Protein AF-A0A520WYB0-F1 (afdb_monomer)

Foldseek 3Di:
DVVVVVPDDPPDDDDDDKDADAKAKEAEPPEDPVVVDDCDPHYYYYDHDDDYIDITHPPDIDD

Structure (mmCIF, N/CA/C/O backbone):
data_AF-A0A520WYB0-F1
#
_entry.id   AF-A0A520WYB0-F1
#
loop_
_atom_site.group_PDB
_atom_site.id
_atom_site.type_symbol
_atom_site.label_atom_id
_atom_site.label_alt_id
_atom_site.label_comp_id
_atom_site.label_asym_id
_atom_site.label_entity_id
_atom_site.label_seq_id
_atom_site.pdbx_PDB_ins_code
_atom_site.Cartn_x
_atom_site.Cartn_y
_atom_site.Cartn_z
_atom_site.occupancy
_atom_site.B_iso_or_equiv
_atom_site.auth_seq_id
_atom_site.auth_comp_id
_atom_site.auth_asym_id
_atom_site.auth_atom_id
_atom_site.pdbx_PDB_model_num
ATOM 1 N N . MET A 1 1 ? 0.732 -1.416 -8.845 1.00 83.94 1 MET A N 1
ATOM 2 C CA . MET A 1 1 ? 2.117 -1.925 -8.850 1.00 83.94 1 MET A CA 1
ATOM 3 C C . MET A 1 1 ? 2.245 -3.238 -9.600 1.00 83.94 1 MET A C 1
ATOM 5 O O . MET A 1 1 ? 3.050 -3.256 -10.508 1.00 83.94 1 MET A O 1
ATOM 9 N N . GLN A 1 2 ? 1.438 -4.272 -9.320 1.00 87.00 2 GLN A N 1
ATOM 10 C CA . GLN A 1 2 ? 1.558 -5.588 -9.985 1.00 87.00 2 GLN A CA 1
ATOM 11 C C . GLN A 1 2 ? 1.657 -5.514 -11.518 1.00 87.00 2 GLN A C 1
ATOM 13 O O . GLN A 1 2 ? 2.692 -5.875 -12.051 1.00 87.00 2 GLN A O 1
ATOM 18 N N . ALA A 1 3 ? 0.674 -4.917 -12.206 1.00 92.00 3 ALA A N 1
ATOM 19 C CA . ALA A 1 3 ? 0.719 -4.783 -13.669 1.00 92.00 3 ALA A CA 1
ATOM 20 C C . ALA A 1 3 ? 1.975 -4.049 -14.179 1.00 92.00 3 ALA A C 1
ATOM 22 O O . ALA A 1 3 ? 2.622 -4.520 -15.103 1.00 92.00 3 ALA A O 1
ATOM 23 N N . PHE A 1 4 ? 2.369 -2.942 -13.530 1.00 93.00 4 PHE A N 1
ATOM 24 C CA . PHE A 1 4 ? 3.604 -2.234 -13.883 1.00 93.00 4 PHE A CA 1
ATOM 25 C C . PHE A 1 4 ? 4.818 -3.151 -13.749 1.00 93.00 4 PHE A C 1
ATOM 27 O O . PHE A 1 4 ? 5.625 -3.190 -14.662 1.00 93.00 4 PHE A O 1
ATOM 34 N N . THR A 1 5 ? 4.935 -3.893 -12.640 1.00 91.69 5 THR A N 1
ATOM 35 C CA . THR A 1 5 ? 6.034 -4.835 -12.384 1.00 91.69 5 THR A CA 1
ATOM 36 C C . THR A 1 5 ? 6.053 -5.997 -13.379 1.00 91.69 5 THR A C 1
ATOM 38 O O . THR A 1 5 ? 7.133 -6.354 -13.846 1.00 91.69 5 THR A O 1
ATOM 41 N N . ASP A 1 6 ? 4.890 -6.553 -13.715 1.00 95.00 6 ASP A N 1
ATOM 42 C CA . ASP A 1 6 ? 4.743 -7.692 -14.629 1.00 95.00 6 ASP A CA 1
ATOM 43 C C . ASP A 1 6 ? 5.073 -7.323 -16.084 1.00 95.00 6 ASP A C 1
ATOM 45 O O . ASP A 1 6 ? 5.547 -8.163 -16.848 1.00 95.00 6 ASP A O 1
ATOM 49 N N . GLU A 1 7 ? 4.841 -6.065 -16.465 1.00 96.44 7 GLU A N 1
ATOM 50 C CA . GLU A 1 7 ? 5.063 -5.555 -17.821 1.00 96.44 7 GLU A CA 1
ATOM 51 C C . GLU A 1 7 ? 6.464 -4.947 -18.025 1.00 96.44 7 GLU A C 1
ATOM 53 O O . GLU A 1 7 ? 6.796 -4.557 -19.146 1.00 96.44 7 GLU A O 1
ATOM 58 N N . ARG A 1 8 ? 7.308 -4.870 -16.979 1.00 96.44 8 ARG A N 1
ATOM 59 C CA . ARG A 1 8 ? 8.658 -4.291 -17.105 1.00 96.44 8 ARG A CA 1
ATOM 60 C C . ARG A 1 8 ? 9.549 -5.132 -18.006 1.00 96.44 8 ARG A C 1
ATOM 62 O O . ARG A 1 8 ? 9.625 -6.355 -17.897 1.00 96.44 8 ARG A O 1
ATOM 69 N N . ASP A 1 9 ? 10.353 -4.431 -18.788 1.00 97.12 9 ASP A N 1
ATOM 70 C CA . ASP A 1 9 ? 11.455 -4.999 -19.550 1.00 97.12 9 ASP A CA 1
ATOM 71 C C . ASP A 1 9 ? 12.773 -4.251 -19.289 1.00 97.12 9 ASP A C 1
ATOM 73 O O . ASP A 1 9 ? 12.853 -3.331 -18.473 1.00 97.12 9 ASP A O 1
ATOM 77 N N . ALA A 1 10 ? 13.831 -4.641 -20.002 1.00 96.81 10 ALA A N 1
ATOM 78 C CA . ALA A 1 10 ? 15.157 -4.038 -19.861 1.00 96.81 10 ALA A CA 1
ATOM 79 C C . ALA A 1 10 ? 15.220 -2.551 -20.268 1.00 96.81 10 ALA A C 1
ATOM 81 O O . ALA A 1 10 ? 16.215 -1.888 -19.981 1.00 96.81 10 ALA A O 1
ATOM 82 N N . SER A 1 11 ? 14.198 -2.035 -20.957 1.00 97.38 11 SER A N 1
ATOM 83 C CA . SER A 1 11 ? 14.099 -0.636 -21.382 1.00 97.38 11 SER A CA 1
ATOM 84 C C . SER A 1 11 ? 13.240 0.222 -20.448 1.00 97.38 11 SER A C 1
ATOM 86 O O . SER A 1 11 ? 13.257 1.448 -20.563 1.00 97.38 11 SER A O 1
ATOM 88 N N . THR A 1 12 ? 12.518 -0.402 -19.514 1.00 97.31 12 THR A N 1
ATOM 89 C CA . THR A 1 12 ? 11.614 0.284 -18.588 1.00 97.31 12 THR A CA 1
ATOM 90 C C . THR A 1 12 ? 12.409 0.985 -17.477 1.00 97.31 12 THR A C 1
ATOM 92 O O . THR A 1 12 ? 13.078 0.298 -16.697 1.00 97.31 12 THR A O 1
ATOM 95 N N . PRO A 1 13 ? 12.339 2.327 -17.351 1.00 96.44 13 PRO A N 1
ATOM 96 C CA . PRO A 1 13 ? 13.030 3.054 -16.287 1.00 96.44 13 PRO A CA 1
ATOM 97 C C . PRO A 1 13 ? 12.608 2.594 -14.886 1.00 96.44 13 PRO A C 1
ATOM 99 O O . PRO A 1 13 ? 11.499 2.100 -14.682 1.00 96.44 13 PRO A O 1
ATOM 102 N N . ASP A 1 14 ? 13.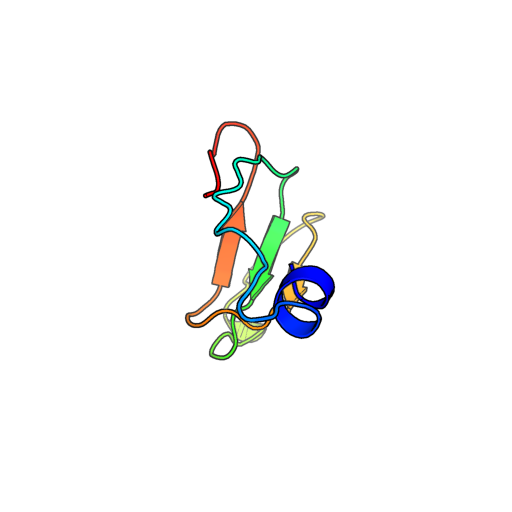493 2.769 -13.906 1.00 95.44 14 ASP A N 1
ATOM 103 C CA . ASP A 1 14 ? 13.122 2.615 -12.501 1.00 95.44 14 ASP A CA 1
ATOM 104 C C . ASP A 1 14 ? 12.250 3.795 -12.056 1.00 95.44 14 ASP A C 1
ATOM 106 O O . ASP A 1 14 ? 12.507 4.948 -12.411 1.00 95.44 14 ASP A O 1
ATOM 110 N N . GLU A 1 15 ? 11.240 3.509 -11.238 1.00 93.88 15 GLU A N 1
ATOM 111 C CA . GLU A 1 15 ? 10.332 4.513 -10.693 1.00 93.88 15 GLU A CA 1
ATOM 112 C C . GLU A 1 15 ? 10.293 4.412 -9.164 1.00 93.88 15 GLU A C 1
ATOM 114 O O . GLU A 1 15 ? 10.287 3.318 -8.598 1.00 93.88 15 GLU A O 1
ATOM 119 N N . ILE A 1 16 ? 10.253 5.565 -8.493 1.00 95.31 16 ILE A N 1
ATOM 120 C CA . ILE A 1 16 ? 9.987 5.671 -7.054 1.00 95.31 16 ILE A CA 1
ATOM 121 C C . ILE A 1 16 ? 8.682 6.435 -6.910 1.00 95.31 16 ILE A C 1
ATOM 123 O O . ILE A 1 16 ? 8.555 7.551 -7.420 1.00 95.31 16 ILE A O 1
ATOM 127 N N . TRP A 1 17 ? 7.696 5.816 -6.271 1.00 94.81 17 TRP A N 1
ATOM 128 C CA . TRP A 1 17 ? 6.358 6.379 -6.154 1.00 94.81 17 TRP A CA 1
ATOM 129 C C . TRP A 1 17 ? 6.168 6.923 -4.753 1.00 94.81 17 TRP A C 1
ATOM 131 O O . TRP A 1 17 ? 6.640 6.344 -3.788 1.00 94.81 17 TRP A O 1
ATOM 141 N N . PHE A 1 18 ? 5.460 8.039 -4.647 1.00 97.50 18 PHE A N 1
ATOM 142 C CA . PHE A 1 18 ? 5.132 8.654 -3.371 1.00 97.50 18 PHE A CA 1
ATOM 143 C C . PHE A 1 18 ? 3.622 8.762 -3.280 1.00 97.50 18 PHE A C 1
ATOM 145 O O . PHE A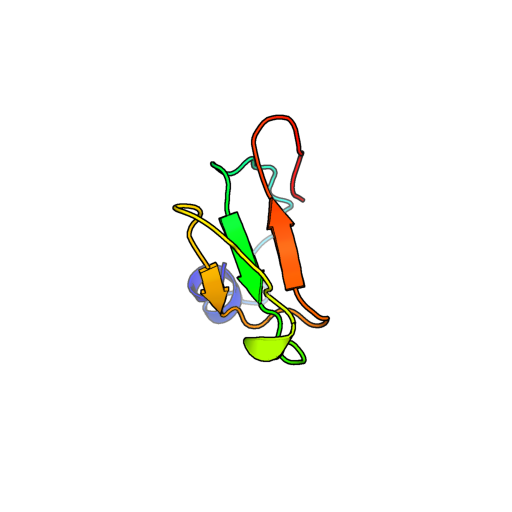 1 18 ? 2.985 9.315 -4.181 1.00 97.50 18 PHE A O 1
ATOM 152 N N . CYS A 1 19 ? 3.036 8.227 -2.215 1.00 96.81 19 CYS A N 1
ATOM 153 C CA . CYS A 1 19 ? 1.597 8.312 -2.021 1.00 96.81 19 CYS A CA 1
ATOM 154 C C . CYS A 1 19 ? 1.206 8.364 -0.546 1.00 96.81 19 CYS A C 1
ATOM 156 O O . CYS A 1 19 ? 2.021 8.205 0.361 1.00 96.81 19 CYS A O 1
ATOM 158 N N . GLU A 1 20 ? -0.080 8.605 -0.333 1.00 98.12 20 GLU A N 1
ATOM 159 C CA . GLU A 1 20 ? -0.749 8.548 0.955 1.00 98.12 20 GLU A CA 1
ATOM 160 C C . GLU A 1 20 ? -2.077 7.810 0.750 1.00 98.12 20 GLU A C 1
ATOM 162 O O . GLU A 1 20 ? -2.691 7.901 -0.320 1.00 98.12 20 GLU A O 1
ATOM 167 N N . HIS A 1 21 ? -2.523 7.065 1.759 1.00 97.50 21 HIS A N 1
ATOM 168 C CA . HIS A 1 21 ? -3.782 6.329 1.709 1.00 97.50 21 HIS A CA 1
ATOM 169 C C . HIS A 1 21 ? -4.786 6.881 2.727 1.00 97.50 21 HIS A C 1
ATOM 171 O O . HIS A 1 21 ? -4.396 7.295 3.822 1.00 97.50 21 HIS A O 1
ATOM 177 N N . PRO A 1 22 ? -6.098 6.810 2.430 1.00 98.25 22 PRO A N 1
ATOM 178 C CA . PRO A 1 22 ? -7.108 6.763 3.482 1.00 98.25 22 PRO A CA 1
ATOM 179 C C . PRO A 1 22 ? -6.787 5.643 4.492 1.00 98.25 22 PRO A C 1
ATOM 181 O O . PRO A 1 22 ? -6.055 4.714 4.141 1.00 98.25 22 PRO A O 1
ATOM 184 N N . PRO A 1 23 ? -7.341 5.685 5.719 1.00 98.19 23 PRO A N 1
ATOM 185 C CA . PRO A 1 23 ? -7.118 4.644 6.719 1.00 98.19 23 PRO A CA 1
ATOM 186 C C . PRO A 1 23 ? -7.310 3.235 6.141 1.00 98.19 23 PRO A C 1
ATOM 188 O O . PRO A 1 23 ? -8.373 2.936 5.597 1.00 98.19 23 PRO A O 1
ATOM 191 N N . VAL A 1 24 ? -6.297 2.374 6.254 1.00 97.50 24 VAL A N 1
ATOM 192 C CA . VAL A 1 24 ? -6.333 0.987 5.765 1.00 97.50 24 VAL A CA 1
ATOM 193 C C . VAL A 1 24 ? -5.379 0.100 6.564 1.00 97.50 24 VAL A C 1
ATOM 195 O O . VAL A 1 24 ? -4.247 0.481 6.863 1.00 97.50 24 VAL A O 1
ATOM 198 N N . PHE A 1 25 ? -5.817 -1.116 6.884 1.00 97.00 25 PHE A N 1
ATOM 199 C CA . PHE A 1 25 ? -4.939 -2.185 7.347 1.00 97.00 25 PHE A CA 1
ATOM 200 C C . PHE A 1 25 ? -4.520 -3.057 6.169 1.00 97.00 25 PHE A C 1
ATOM 202 O O . PHE A 1 25 ? -5.361 -3.521 5.399 1.00 97.00 25 PHE A O 1
ATOM 209 N N . THR A 1 26 ? -3.225 -3.341 6.059 1.00 96.00 26 THR A N 1
ATOM 210 C CA . THR A 1 26 ? -2.722 -4.322 5.093 1.00 96.00 26 THR A CA 1
ATOM 211 C C . THR A 1 26 ? -2.170 -5.547 5.806 1.00 96.00 26 THR A C 1
ATOM 213 O O . THR A 1 26 ? -1.421 -5.437 6.780 1.00 96.00 26 THR A O 1
ATOM 216 N N . LEU A 1 27 ? -2.540 -6.726 5.315 1.00 95.94 27 LEU A N 1
ATOM 217 C CA . LEU A 1 27 ? -2.055 -8.022 5.775 1.00 95.94 27 LEU A CA 1
ATOM 218 C C . LEU A 1 27 ? -1.009 -8.519 4.775 1.00 95.94 27 LEU A C 1
ATOM 220 O O . LEU A 1 27 ? -1.330 -8.734 3.608 1.00 95.94 27 LEU A O 1
ATOM 224 N N . GLY A 1 28 ? 0.245 -8.651 5.217 1.00 94.88 28 GLY A N 1
ATOM 225 C CA . GLY A 1 28 ? 1.306 -9.254 4.408 1.00 94.88 28 GLY A CA 1
ATOM 226 C C . GLY A 1 28 ? 1.185 -10.778 4.324 1.00 94.88 28 GLY A C 1
ATOM 227 O O . GLY A 1 28 ? 0.321 -11.384 4.961 1.00 94.88 28 GLY A O 1
ATOM 228 N N . LEU A 1 29 ? 2.086 -11.414 3.576 1.00 94.38 29 LEU A N 1
ATOM 229 C CA . LEU A 1 29 ? 2.084 -12.865 3.330 1.00 94.38 29 LEU A CA 1
ATOM 230 C C . LEU A 1 29 ? 2.127 -13.718 4.607 1.00 94.38 29 LEU A C 1
ATOM 232 O O . LEU A 1 29 ? 1.593 -14.821 4.624 1.00 94.38 29 LEU A O 1
ATOM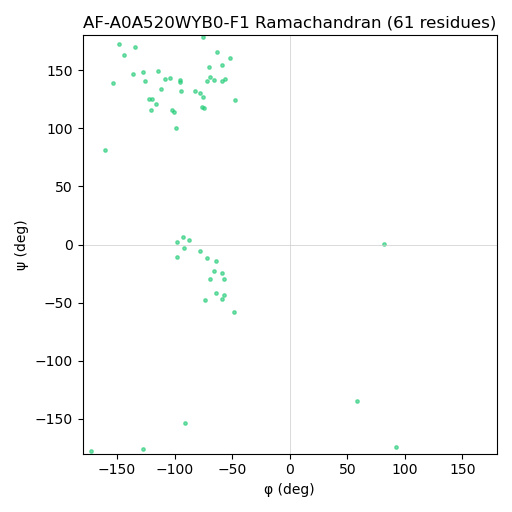 236 N N . ASN A 1 30 ? 2.742 -13.209 5.678 1.00 91.94 30 ASN A N 1
ATOM 237 C CA . ASN A 1 30 ? 2.873 -13.931 6.947 1.00 91.94 30 ASN A CA 1
ATOM 238 C C . ASN A 1 30 ? 1.802 -13.526 7.972 1.00 91.94 30 ASN A C 1
ATOM 240 O O . ASN A 1 30 ? 1.861 -13.968 9.121 1.00 91.94 30 ASN A O 1
ATOM 244 N N . ALA A 1 31 ? 0.875 -12.641 7.600 1.00 89.31 31 ALA A N 1
ATOM 245 C CA . ALA A 1 31 ? -0.129 -12.113 8.506 1.00 89.31 31 ALA A CA 1
ATOM 246 C C . ALA A 1 31 ? -1.313 -13.077 8.645 1.00 89.31 31 ALA A C 1
ATOM 248 O O . ALA A 1 31 ? -1.889 -13.529 7.658 1.00 89.31 31 ALA A 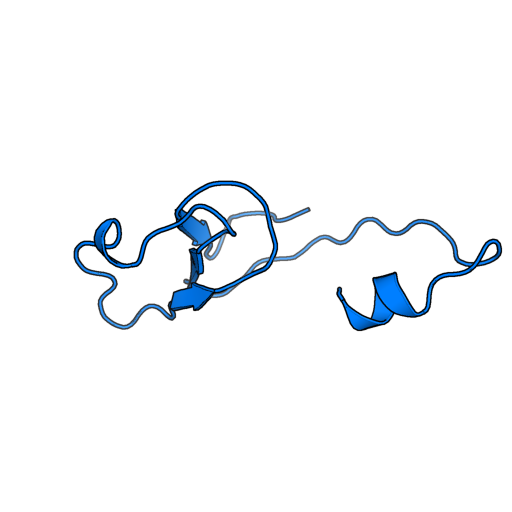O 1
ATOM 249 N N . SER A 1 32 ? -1.717 -13.335 9.887 1.00 84.88 32 SER A N 1
ATOM 250 C CA . SER A 1 32 ? -2.993 -13.981 10.191 1.00 84.88 32 SER A CA 1
ATOM 251 C C . SER A 1 32 ? -4.051 -12.922 10.480 1.00 84.88 32 SER A C 1
ATOM 253 O O . SER A 1 32 ? -3.778 -11.937 11.172 1.00 84.88 32 SER A O 1
ATOM 255 N N . LYS A 1 33 ? -5.286 -13.150 10.015 1.00 81.38 33 LYS A N 1
ATOM 256 C CA . LYS A 1 33 ? -6.444 -12.322 10.398 1.00 81.38 33 LYS A CA 1
ATOM 257 C C . LYS A 1 33 ? -6.683 -12.328 11.910 1.00 81.38 33 LYS A C 1
ATOM 259 O O . LYS A 1 33 ? -7.236 -1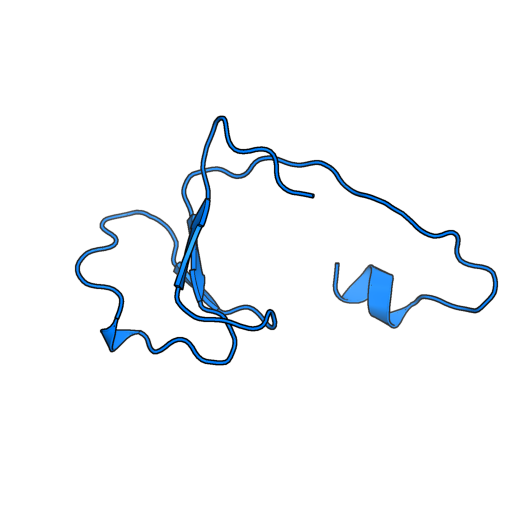1.372 12.432 1.00 81.38 33 LYS A O 1
ATOM 264 N N . GLU A 1 34 ? -6.228 -13.363 12.610 1.00 84.88 34 GLU A N 1
ATOM 265 C CA . GLU A 1 34 ? -6.352 -13.491 14.067 1.00 84.88 34 GLU A CA 1
ATOM 266 C C . GLU A 1 34 ? -5.543 -12.435 14.832 1.00 84.88 34 GLU A C 1
ATOM 268 O O . GLU A 1 34 ? -5.874 -12.105 15.967 1.00 84.88 34 GLU A O 1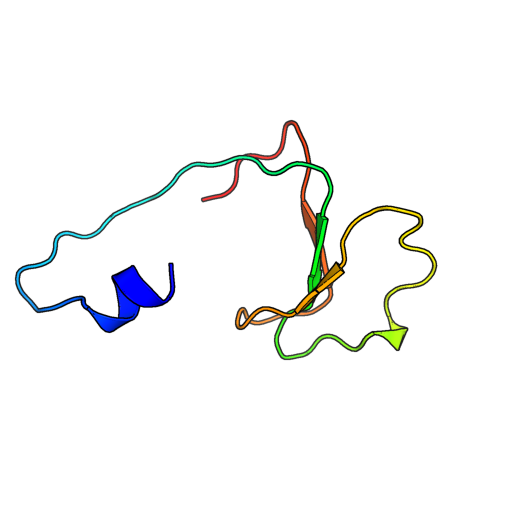
ATOM 273 N N . HIS A 1 35 ? -4.505 -11.860 14.215 1.00 78.75 35 HIS A N 1
ATOM 274 C CA . HIS A 1 35 ? -3.718 -10.781 14.820 1.00 78.75 35 HIS A CA 1
ATOM 275 C C . HIS A 1 35 ? -4.424 -9.416 14.744 1.00 78.75 35 HIS A C 1
ATOM 277 O O . HIS A 1 35 ? -3.932 -8.433 15.300 1.00 78.75 35 HIS A O 1
ATOM 283 N N . LEU A 1 36 ? -5.567 -9.333 14.057 1.00 86.88 36 LEU A N 1
ATOM 284 C CA . LEU A 1 36 ? -6.335 -8.108 13.897 1.00 86.88 36 LEU A CA 1
ATOM 285 C C . LEU A 1 36 ? -7.500 -8.085 14.896 1.00 86.88 36 LEU A C 1
ATOM 287 O O . LEU A 1 36 ? -8.531 -8.715 14.685 1.00 86.88 36 LEU A O 1
ATOM 291 N N . LEU A 1 37 ? -7.322 -7.350 15.995 1.00 84.44 37 LEU A N 1
ATOM 292 C CA . LEU A 1 37 ? -8.231 -7.416 17.146 1.00 84.44 37 LEU A CA 1
ATOM 293 C C . LEU A 1 37 ? -9.588 -6.732 16.911 1.00 84.44 37 LEU A C 1
ATOM 295 O O . LEU A 1 37 ? -10.624 -7.293 17.250 1.00 84.44 37 LEU A O 1
ATOM 299 N N . ALA A 1 38 ? -9.592 -5.509 16.374 1.00 86.44 38 ALA A N 1
ATOM 300 C CA . ALA A 1 38 ? -10.810 -4.717 16.188 1.00 86.44 38 ALA A CA 1
ATOM 301 C C . ALA A 1 38 ? -10.586 -3.610 15.139 1.00 86.44 38 ALA A C 1
ATOM 303 O O . ALA A 1 38 ? -10.321 -2.466 15.505 1.00 86.44 38 ALA A O 1
ATOM 304 N N . PRO A 1 39 ? -10.660 -3.922 13.832 1.00 88.75 39 PRO A N 1
ATOM 305 C CA . PRO A 1 39 ? -10.399 -2.937 12.779 1.00 88.75 39 PRO A CA 1
ATOM 306 C C . PRO A 1 39 ? -11.503 -1.875 12.631 1.00 88.75 39 PRO A C 1
ATOM 308 O O . PRO A 1 39 ? -11.292 -0.876 11.947 1.00 88.75 39 PRO A O 1
ATOM 311 N N . GLY A 1 40 ? -12.665 -2.062 13.267 1.00 93.06 40 GLY A N 1
ATOM 312 C CA . GLY A 1 40 ? -13.820 -1.180 13.084 1.00 93.06 40 GLY A CA 1
ATOM 313 C C . GLY A 1 40 ? -14.244 -1.136 11.615 1.00 93.06 40 GLY A C 1
ATOM 314 O O . GLY A 1 40 ? -14.285 -2.174 10.958 1.00 93.06 40 GLY A O 1
ATOM 315 N N . ASP A 1 41 ? -14.500 0.067 11.103 1.00 95.38 41 ASP A N 1
ATOM 316 C CA . ASP A 1 41 ? -14.887 0.300 9.704 1.00 95.38 41 ASP A CA 1
ATOM 317 C C . ASP A 1 41 ? -13.683 0.473 8.755 1.00 95.38 41 ASP A C 1
ATOM 319 O O . ASP A 1 41 ? -13.854 0.764 7.570 1.00 95.38 41 ASP A O 1
ATOM 323 N N . ILE A 1 42 ? -12.451 0.322 9.257 1.00 97.06 42 ILE A N 1
ATOM 324 C CA . ILE A 1 42 ? -11.240 0.501 8.452 1.00 97.06 42 ILE A CA 1
ATOM 325 C C . ILE A 1 42 ? -11.053 -0.721 7.536 1.00 97.06 42 ILE A C 1
ATOM 327 O O . ILE A 1 42 ? -11.004 -1.851 8.034 1.00 97.06 42 ILE A O 1
ATOM 331 N N . PRO A 1 43 ? -10.894 -0.531 6.211 1.00 96.69 43 PRO A N 1
ATOM 332 C CA . PRO A 1 43 ? -10.668 -1.627 5.279 1.00 96.69 43 PRO A CA 1
ATOM 333 C C . PRO A 1 43 ? -9.445 -2.469 5.642 1.00 96.69 43 PRO A C 1
ATOM 335 O O . PRO A 1 43 ? -8.402 -1.949 6.041 1.00 96.69 43 PRO A O 1
ATOM 338 N N . VAL A 1 44 ? -9.565 -3.780 5.438 1.00 95.56 44 VAL A N 1
ATOM 339 C CA . VAL A 1 44 ? -8.495 -4.754 5.666 1.00 95.56 44 VAL A CA 1
ATOM 340 C C . VAL A 1 44 ? -8.205 -5.463 4.353 1.00 95.56 44 VAL A C 1
ATOM 342 O O . VAL A 1 44 ? -9.065 -6.171 3.826 1.00 95.56 44 VAL A O 1
ATOM 345 N N . VAL A 1 45 ? -6.997 -5.284 3.825 1.00 95.19 45 VAL A N 1
ATOM 346 C CA . VAL A 1 45 ? -6.614 -5.779 2.497 1.00 95.19 45 VAL A CA 1
ATOM 347 C C . VAL A 1 45 ? -5.449 -6.755 2.617 1.00 95.19 45 VAL A C 1
ATOM 349 O O . VAL A 1 45 ? -4.409 -6.428 3.186 1.00 95.19 45 VAL A O 1
ATOM 352 N N . GLN A 1 46 ? -5.611 -7.961 2.073 1.00 94.25 46 GLN A N 1
ATOM 353 C CA . GLN A 1 46 ? -4.506 -8.907 1.916 1.00 94.25 46 GLN A CA 1
ATOM 354 C C . GLN A 1 46 ? -3.659 -8.497 0.712 1.00 94.25 46 GLN A C 1
ATOM 356 O O . GLN A 1 46 ? -4.200 -8.280 -0.370 1.00 94.25 46 GLN A O 1
ATOM 361 N N . ILE 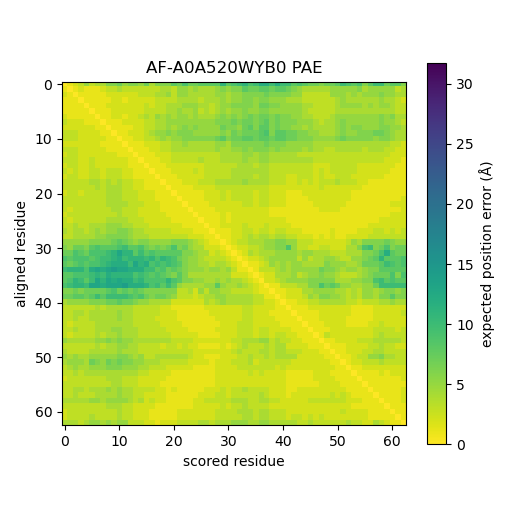A 1 47 ? -2.346 -8.418 0.900 1.00 94.69 47 ILE A N 1
ATOM 362 C CA . ILE A 1 47 ? -1.386 -8.064 -0.149 1.00 94.69 47 ILE A CA 1
ATOM 363 C C . ILE A 1 47 ? -0.180 -9.012 -0.122 1.00 94.69 47 ILE A C 1
ATOM 365 O O . ILE A 1 47 ? -0.008 -9.811 0.802 1.00 94.69 47 ILE A O 1
ATOM 369 N N . ASP A 1 48 ? 0.654 -8.926 -1.151 1.00 93.38 48 ASP A N 1
ATOM 370 C CA . ASP A 1 48 ? 1.782 -9.819 -1.434 1.00 93.38 48 ASP A CA 1
ATOM 371 C C . ASP A 1 48 ? 3.125 -9.345 -0.848 1.00 93.38 48 ASP A C 1
ATOM 373 O O . ASP A 1 48 ? 4.158 -9.977 -1.066 1.00 93.38 48 ASP A O 1
ATOM 377 N N . ARG A 1 49 ? 3.135 -8.277 -0.038 1.00 93.75 49 ARG A N 1
ATOM 378 C CA . ARG A 1 49 ? 4.346 -7.868 0.688 1.00 93.75 49 ARG A CA 1
ATOM 379 C C . ARG A 1 49 ? 4.699 -8.856 1.801 1.00 93.75 49 ARG A C 1
ATOM 381 O O . ARG A 1 49 ? 3.831 -9.458 2.437 1.00 93.75 49 ARG A O 1
ATOM 388 N N . GLY A 1 50 ? 5.984 -8.932 2.134 1.00 93.88 50 GLY A N 1
ATOM 389 C CA . GLY A 1 50 ? 6.440 -9.606 3.349 1.00 93.88 50 GLY A CA 1
ATOM 390 C C . GLY A 1 50 ? 5.924 -8.947 4.640 1.00 93.88 50 GLY A C 1
ATOM 391 O O . GLY A 1 50 ? 5.452 -7.807 4.655 1.00 93.88 50 GLY A O 1
ATOM 392 N N . GLY A 1 51 ? 6.053 -9.664 5.757 1.00 93.62 51 GLY A N 1
ATOM 393 C CA . GLY A 1 51 ? 5.713 -9.166 7.095 1.00 93.62 51 GLY A CA 1
ATOM 394 C C . GLY A 1 51 ? 4.283 -9.470 7.555 1.00 93.62 51 GLY A C 1
ATOM 395 O O . GLY A 1 51 ? 3.544 -10.214 6.914 1.00 93.62 51 GLY A O 1
ATOM 396 N N . GLN A 1 52 ? 3.933 -8.914 8.718 1.00 93.62 52 GLN A N 1
ATOM 397 C CA . GLN A 1 52 ? 2.646 -9.086 9.405 1.00 93.62 52 GLN A CA 1
ATOM 398 C C . GLN A 1 52 ? 1.641 -7.988 8.980 1.00 93.62 52 GLN A C 1
ATOM 400 O O . GLN A 1 52 ? 1.726 -7.434 7.876 1.00 93.62 52 GLN A O 1
ATOM 405 N N . VAL A 1 53 ? 0.679 -7.675 9.850 1.00 94.50 53 VAL A N 1
ATOM 406 C CA . VAL A 1 53 ? -0.250 -6.548 9.711 1.00 94.50 53 VAL A CA 1
ATOM 407 C C . VAL A 1 53 ? 0.463 -5.199 9.873 1.00 94.50 53 VAL A C 1
ATOM 409 O O . VAL A 1 53 ? 1.381 -5.074 10.680 1.00 94.50 53 VAL A O 1
ATOM 412 N N . THR A 1 54 ? 0.033 -4.186 9.122 1.00 95.31 54 THR A N 1
ATOM 413 C CA . THR A 1 54 ? 0.370 -2.780 9.394 1.00 95.31 54 THR A CA 1
ATOM 414 C C . THR A 1 54 ? -0.805 -1.866 9.050 1.00 95.31 54 THR A C 1
ATOM 416 O O . THR A 1 54 ? -1.721 -2.274 8.331 1.00 95.31 54 THR A O 1
ATOM 419 N N . PHE A 1 55 ? -0.773 -0.642 9.568 1.00 96.00 55 PHE A N 1
ATOM 420 C CA . PHE A 1 55 ? -1.748 0.412 9.300 1.00 96.00 55 PHE A CA 1
ATOM 421 C C . PHE A 1 55 ? -1.135 1.503 8.418 1.00 96.00 55 PHE A C 1
ATOM 423 O O . PHE A 1 55 ? 0.024 1.875 8.616 1.00 96.00 55 PHE A O 1
ATOM 430 N N . HIS A 1 56 ? -1.945 2.038 7.506 1.00 97.88 56 HIS A N 1
ATOM 431 C CA . HIS A 1 56 ? -1.651 3.237 6.731 1.00 97.88 56 HIS A CA 1
ATOM 432 C C . HIS A 1 56 ? -2.787 4.246 6.835 1.00 97.88 56 HIS A C 1
ATOM 434 O O . HIS A 1 56 ? -3.946 3.855 6.960 1.00 97.88 56 HIS A O 1
ATOM 440 N N . GLY A 1 57 ? -2.468 5.536 6.767 1.00 98.06 57 GLY A N 1
ATOM 441 C CA . GLY A 1 57 ? -3.467 6.593 6.856 1.00 98.06 57 GLY A CA 1
ATOM 442 C C . GLY A 1 57 ? -2.906 7.987 6.575 1.00 98.06 57 GLY A C 1
ATOM 443 O O . GLY A 1 57 ? -1.713 8.121 6.285 1.00 98.06 57 GLY A O 1
ATOM 444 N N . PRO A 1 58 ? -3.753 9.026 6.691 1.00 98.44 58 PRO A N 1
ATOM 445 C CA . PRO A 1 58 ? -3.354 10.381 6.358 1.00 98.44 58 PRO A CA 1
ATOM 446 C C . PRO A 1 58 ? -2.160 10.898 7.168 1.00 98.44 58 PRO A C 1
ATOM 448 O O . PRO A 1 58 ? -2.065 10.645 8.371 1.00 98.44 58 PRO A O 1
ATOM 451 N N . GLY A 1 59 ? -1.259 11.635 6.518 1.00 97.88 59 GLY A N 1
ATOM 452 C CA . GLY A 1 59 ? 0.001 12.115 7.093 1.00 97.88 59 GLY A CA 1
ATO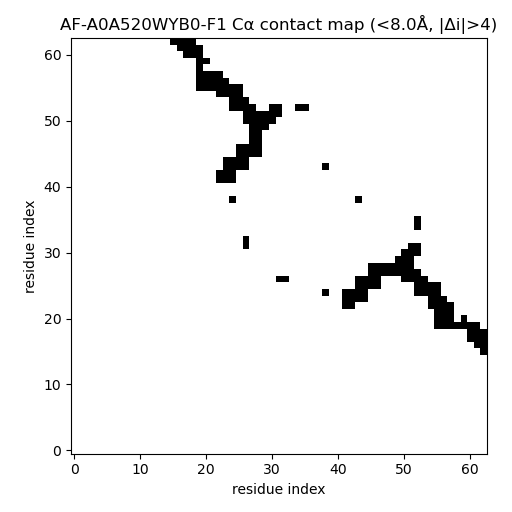M 453 C C . GLY A 1 59 ? 1.150 11.096 7.097 1.00 97.88 59 GLY A C 1
ATOM 454 O O . GLY A 1 59 ? 2.240 11.428 7.565 1.00 97.88 59 GLY A O 1
ATOM 455 N N . GLN A 1 60 ? 0.944 9.876 6.586 1.00 98.44 60 GLN A N 1
ATOM 456 C CA . GLN A 1 60 ? 2.010 8.896 6.372 1.00 98.44 60 GLN A CA 1
ATOM 457 C C . GLN A 1 60 ? 2.435 8.884 4.899 1.00 98.44 60 GLN A C 1
ATOM 459 O O . GLN A 1 60 ? 1.682 8.446 4.032 1.00 98.44 60 GLN A O 1
ATOM 464 N N . LEU A 1 61 ? 3.676 9.298 4.627 1.00 97.81 61 LEU A N 1
ATOM 465 C CA . LEU A 1 61 ? 4.280 9.157 3.303 1.00 97.81 61 LEU A CA 1
ATOM 466 C C . LEU A 1 61 ? 4.675 7.698 3.052 1.00 97.81 61 LEU A C 1
ATOM 468 O O . LEU A 1 61 ? 5.541 7.161 3.748 1.00 97.81 61 LEU A O 1
ATOM 472 N N . MET A 1 62 ? 4.069 7.090 2.038 1.00 96.19 62 MET A N 1
ATOM 473 C CA . MET A 1 62 ? 4.459 5.787 1.508 1.00 96.19 62 MET A CA 1
ATOM 474 C C . MET A 1 62 ? 5.398 5.971 0.320 1.00 96.19 62 MET A C 1
ATOM 476 O O . MET A 1 62 ? 5.188 6.868 -0.501 1.00 96.19 62 MET A O 1
ATOM 480 N N . VAL A 1 63 ? 6.418 5.113 0.262 1.00 95.12 63 VAL A N 1
ATOM 481 C CA . VAL A 1 63 ? 7.449 5.056 -0.782 1.00 95.12 63 VAL A CA 1
ATOM 482 C C . VAL A 1 63 ? 7.617 3.617 -1.240 1.00 95.12 63 VAL A C 1
ATOM 484 O O . VAL A 1 63 ? 7.627 2.742 -0.341 1.00 95.12 63 VAL A O 1
#

Mean predicted aligned error: 3.43 Å

Secondary structure (DSSP, 8-state):
-HHHHHT--TTSPP----B--SSEEEE-TT--GGG----TTS-EEE-SSSSSEEEE-TT--B-

Solvent-accessible surface area (backbone atoms only — not comparable to full-atom values): 4106 Å² total; per-residue (Å²): 108,69,69,63,64,75,69,56,53,99,84,55,78,90,84,86,61,78,49,71,42,71,64,31,36,41,29,15,70,72,36,58,74,83,79,59,87,75,66,79,90,45,51,77,44,83,46,88,48,78,51,49,71,49,79,46,26,80,95,44,84,45,113

pLDDT: mean 93.9, std 4.52, range [78.75, 98.44]

Radius of gyration: 14.29 Å; Cα contacts (8 Å, |Δi|>4): 89; chains: 1; bounding box: 30×26×38 Å

Nearest PDB structures (foldseek):
  1w66-assembly1_A  TM=8.082E-01  e=6.358E-04  Mycobacterium tuberculosis H37Rv
  3hyp-assembly1_A  TM=2.332E-01  e=2.022E+00  Bacteroides fragilis
  3hxs-assembly1_A  TM=2.424E-01  e=2.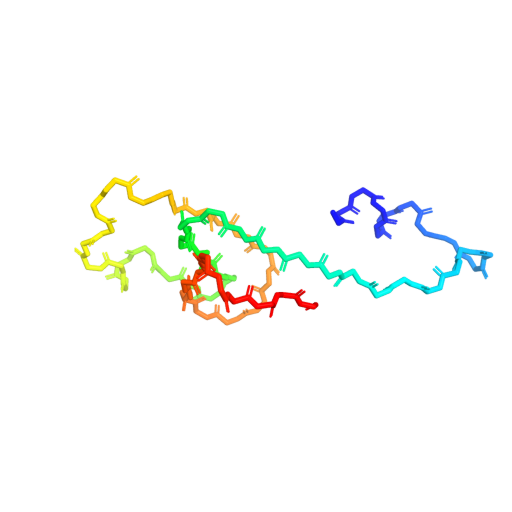862E+00  Bacteroides fragilis

Sequence (63 aa):
MQAFTDERDASTPDEIWFCEHPPVFTLGLNASKEHLLAPGDIPVVQIDRGGQVTFHGPGQLMV